Protein AF-A0A7K9YEX9-F1 (afdb_monomer_lite)

Sequence (85 aa):
PAPPRGEAPCDDIEALKEKDRALDRDIAQLLSEGYSVEELEKHISLLQEYNEIKDAGQMLLGKLAVIRGVTTKQLYPEFDLELND

Foldseek 3Di:
DDDDDDDDVVVVVVVVVVVVVVVVVVVVVCVVVVDDPVVVVVVVVVVVVVVVVVVVVLVVLCVVCVVVVHDSVVCCVVVVHDPPD

pLDDT: mean 80.64, std 13.05, range [43.16, 93.94]

Structure (mmCIF, N/CA/C/O backbone):
data_AF-A0A7K9YEX9-F1
#
_entry.id   AF-A0A7K9YEX9-F1
#
loop_
_atom_site.group_PDB
_atom_site.id
_atom_site.type_symbol
_atom_site.label_atom_id
_atom_site.label_alt_id
_atom_site.label_comp_id
_atom_site.label_asym_id
_atom_site.label_entity_id
_atom_site.label_seq_id
_atom_site.pdbx_PDB_ins_code
_atom_site.Cartn_x
_atom_site.Cartn_y
_atom_site.Cartn_z
_atom_site.occupancy
_atom_site.B_iso_or_equiv
_atom_site.auth_seq_id
_atom_site.auth_comp_id
_atom_site.auth_asym_id
_atom_site.auth_atom_id
_atom_site.pdbx_PDB_model_num
ATOM 1 N N . PRO A 1 1 ? 60.360 -5.609 -29.288 1.00 43.16 1 PRO A N 1
ATOM 2 C CA . PRO A 1 1 ? 58.964 -6.061 -29.503 1.00 43.16 1 PRO A CA 1
ATOM 3 C C . PRO A 1 1 ? 58.014 -5.236 -28.623 1.00 43.16 1 PRO A C 1
ATOM 5 O O . PRO A 1 1 ? 58.047 -5.357 -27.405 1.00 43.16 1 PRO A O 1
ATOM 8 N N . ALA A 1 2 ? 57.282 -4.304 -29.239 1.00 45.31 2 ALA A N 1
ATOM 9 C CA . ALA A 1 2 ? 56.319 -3.438 -28.556 1.00 45.31 2 ALA A CA 1
ATOM 10 C C . ALA A 1 2 ? 54.986 -4.187 -28.327 1.00 45.31 2 ALA A C 1
ATOM 12 O O . ALA A 1 2 ? 54.668 -5.068 -29.130 1.00 45.31 2 ALA A O 1
ATOM 13 N N . PRO A 1 3 ? 54.228 -3.876 -27.258 1.00 51.34 3 PRO A N 1
ATOM 14 C CA . PRO A 1 3 ? 52.970 -4.555 -26.942 1.00 51.34 3 PRO A CA 1
ATOM 15 C C . PRO A 1 3 ? 51.879 -4.240 -27.984 1.00 51.34 3 PRO A C 1
ATOM 17 O O . PRO A 1 3 ? 51.992 -3.237 -28.700 1.00 51.34 3 PRO A O 1
ATOM 20 N N . PRO A 1 4 ? 50.841 -5.094 -28.108 1.00 53.19 4 PRO A N 1
ATOM 21 C CA . PRO A 1 4 ? 49.796 -4.924 -29.108 1.00 53.19 4 PRO A CA 1
ATOM 22 C C . PRO A 1 4 ? 49.032 -3.621 -28.857 1.00 53.19 4 PRO A C 1
ATOM 24 O O . PRO A 1 4 ? 48.686 -3.286 -27.725 1.00 53.19 4 PRO A O 1
ATOM 27 N N . ARG A 1 5 ? 48.830 -2.866 -29.942 1.00 54.78 5 ARG A N 1
ATOM 28 C CA . ARG A 1 5 ? 48.021 -1.645 -29.960 1.00 54.78 5 ARG A CA 1
ATOM 29 C C . ARG A 1 5 ? 46.614 -1.989 -29.482 1.00 54.78 5 ARG A C 1
ATOM 31 O O . ARG A 1 5 ? 46.078 -3.009 -2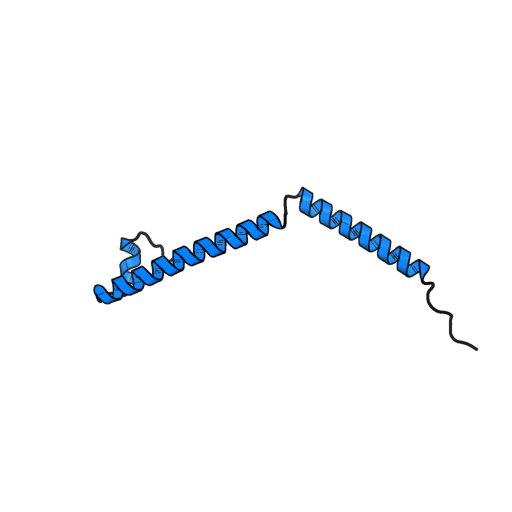9.901 1.00 54.78 5 ARG A O 1
ATOM 38 N N . GLY A 1 6 ? 46.094 -1.131 -28.607 1.00 54.50 6 GLY A N 1
ATOM 39 C CA . GLY A 1 6 ? 44.801 -1.277 -27.957 1.00 54.50 6 GLY A CA 1
ATOM 40 C C . GLY A 1 6 ? 43.676 -1.633 -28.919 1.00 54.50 6 GLY A C 1
ATOM 41 O O . GLY A 1 6 ? 43.680 -1.219 -30.082 1.00 54.50 6 GLY A O 1
ATOM 42 N N . GLU A 1 7 ? 42.746 -2.417 -28.384 1.00 52.72 7 GLU A N 1
ATOM 43 C CA . GLU A 1 7 ? 41.421 -2.678 -28.935 1.00 52.72 7 GLU A CA 1
ATOM 44 C C . GLU A 1 7 ? 40.856 -1.387 -29.542 1.00 52.72 7 GLU A C 1
ATOM 46 O O . GLU A 1 7 ? 40.942 -0.302 -28.957 1.00 52.72 7 GLU A O 1
ATOM 51 N N . ALA A 1 8 ? 40.418 -1.478 -30.797 1.00 57.03 8 ALA A N 1
ATOM 52 C CA . ALA A 1 8 ? 40.017 -0.318 -31.567 1.00 57.03 8 ALA A CA 1
ATOM 53 C C . ALA A 1 8 ? 38.760 0.296 -30.922 1.00 57.03 8 ALA A C 1
ATOM 55 O O . ALA A 1 8 ? 37.759 -0.405 -30.794 1.00 57.03 8 ALA A O 1
ATOM 56 N N . PRO A 1 9 ? 38.745 1.605 -30.604 1.00 62.09 9 PRO A N 1
ATOM 57 C CA . PRO A 1 9 ? 37.594 2.261 -29.975 1.00 62.09 9 PRO A CA 1
ATOM 58 C C . PRO A 1 9 ? 36.267 2.097 -30.736 1.00 62.09 9 PRO A C 1
ATOM 60 O O . PRO A 1 9 ? 35.204 2.303 -30.164 1.00 62.09 9 PRO A O 1
ATOM 63 N N . CYS A 1 10 ? 36.310 1.755 -32.030 1.00 62.81 10 CYS A N 1
ATOM 64 C CA . CYS A 1 10 ? 35.120 1.503 -32.842 1.00 62.81 10 CYS A CA 1
ATOM 65 C C . CYS A 1 10 ? 34.372 0.222 -32.457 1.00 62.81 10 CYS A C 1
ATOM 67 O O . CYS A 1 10 ? 33.144 0.247 -32.465 1.00 62.81 10 CYS A O 1
ATOM 69 N N . ASP A 1 11 ? 35.077 -0.855 -32.102 1.00 71.56 11 ASP A N 1
ATOM 70 C CA . ASP A 1 11 ? 34.441 -2.141 -31.782 1.00 71.56 11 ASP A CA 1
ATOM 71 C C . ASP A 1 11 ? 33.635 -2.026 -30.476 1.00 71.56 11 ASP A C 1
ATOM 73 O O . ASP A 1 11 ? 32.505 -2.509 -30.378 1.00 71.56 11 ASP A O 1
ATOM 77 N N . ASP A 1 12 ? 34.158 -1.270 -29.507 1.00 75.25 12 ASP A N 1
ATOM 78 C CA . ASP A 1 12 ? 33.454 -0.941 -28.265 1.00 75.25 12 ASP A CA 1
ATOM 79 C C . ASP A 1 12 ? 32.224 -0.058 -28.514 1.00 75.25 12 ASP A C 1
ATOM 81 O O . ASP A 1 12 ? 31.166 -0.274 -27.922 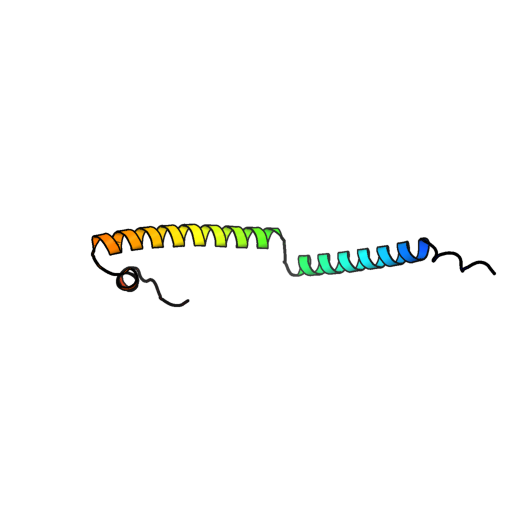1.00 75.25 12 ASP A O 1
ATOM 85 N N . ILE A 1 13 ? 32.326 0.925 -29.416 1.00 80.06 13 ILE A N 1
ATOM 86 C CA . ILE A 1 13 ? 31.201 1.804 -29.769 1.00 80.06 13 ILE A CA 1
ATOM 87 C C . ILE A 1 13 ? 30.071 1.007 -30.432 1.00 80.06 13 ILE A C 1
ATOM 89 O O . ILE A 1 13 ? 28.897 1.273 -30.163 1.00 80.06 13 ILE A O 1
ATOM 93 N N . GLU A 1 14 ? 30.392 0.044 -31.295 1.00 84.31 14 GLU A N 1
ATOM 94 C CA . GLU A 1 14 ? 29.389 -0.831 -31.908 1.00 84.31 14 GLU A CA 1
ATOM 95 C C . GLU A 1 14 ? 28.745 -1.763 -30.878 1.00 84.31 14 GLU A C 1
ATOM 97 O O . GLU A 1 14 ? 27.517 -1.864 -30.833 1.00 84.31 14 GLU A O 1
ATOM 102 N N . ALA A 1 15 ? 29.539 -2.353 -29.981 1.00 83.12 15 ALA A N 1
ATOM 103 C CA . ALA A 1 15 ? 29.026 -3.187 -28.898 1.00 83.12 15 ALA A CA 1
ATOM 104 C C . ALA A 1 15 ? 28.111 -2.411 -27.931 1.00 83.12 15 ALA A C 1
ATOM 106 O O . ALA A 1 15 ? 27.088 -2.940 -27.489 1.00 83.12 15 ALA A O 1
ATOM 107 N N . LEU A 1 16 ? 28.441 -1.153 -27.609 1.00 84.62 16 LEU A N 1
ATOM 108 C CA . LEU A 1 16 ? 27.583 -0.293 -26.787 1.00 84.62 16 LEU A CA 1
ATOM 109 C C . LEU A 1 16 ? 26.267 0.043 -27.496 1.00 84.62 16 LEU A C 1
ATOM 111 O O . LEU A 1 16 ? 25.214 -0.029 -26.869 1.00 84.62 16 LEU A O 1
ATOM 115 N N . LYS A 1 17 ? 26.300 0.350 -28.797 1.00 87.19 17 LYS A N 1
ATOM 116 C CA . LYS A 1 17 ? 25.084 0.626 -29.582 1.00 87.19 17 LYS A CA 1
ATOM 117 C C . LYS A 1 17 ? 24.161 -0.584 -29.685 1.00 87.19 17 LYS A C 1
ATOM 119 O O . LYS A 1 17 ? 22.943 -0.425 -29.681 1.00 87.19 17 LYS A O 1
ATOM 124 N N . GLU A 1 18 ? 24.721 -1.785 -29.797 1.00 89.56 18 GLU A N 1
ATOM 125 C CA . GLU A 1 18 ? 23.933 -3.020 -29.826 1.00 89.56 18 GLU A CA 1
ATOM 126 C C . GLU A 1 18 ? 23.238 -3.263 -28.477 1.00 89.56 18 GLU A C 1
ATOM 128 O O . GLU A 1 18 ? 22.063 -3.629 -28.445 1.00 89.56 18 GLU A O 1
ATOM 133 N N . LYS A 1 19 ? 23.935 -2.985 -27.365 1.00 87.56 19 LYS A N 1
ATOM 134 C CA . LYS A 1 19 ? 23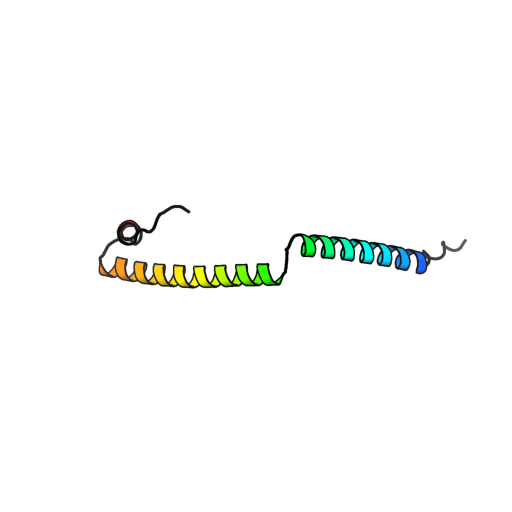.357 -3.034 -26.013 1.00 87.56 19 LYS A CA 1
ATOM 135 C C . LYS A 1 19 ? 22.253 -1.996 -25.818 1.00 87.56 19 LYS A C 1
ATOM 137 O O . LYS A 1 19 ? 21.201 -2.363 -25.312 1.00 87.56 19 LYS A O 1
ATOM 142 N N . ASP A 1 20 ? 22.456 -0.759 -26.267 1.00 86.75 20 ASP A N 1
ATOM 143 C CA . ASP A 1 20 ? 21.430 0.296 -26.227 1.00 86.75 20 ASP A CA 1
ATOM 144 C C . ASP A 1 20 ? 20.154 -0.155 -26.948 1.00 86.75 20 ASP A C 1
ATOM 146 O O . ASP A 1 20 ? 19.065 -0.137 -26.387 1.00 86.75 20 ASP A O 1
ATOM 150 N N . ARG A 1 21 ? 20.299 -0.693 -28.166 1.00 90.94 21 ARG A N 1
ATOM 151 C CA . ARG A 1 21 ? 19.165 -1.207 -28.949 1.00 90.94 21 ARG A CA 1
ATOM 152 C C . ARG A 1 21 ? 18.466 -2.393 -28.296 1.00 90.94 21 ARG A C 1
ATOM 154 O O . ARG A 1 21 ? 17.275 -2.587 -28.525 1.00 90.94 21 ARG A O 1
ATOM 161 N N . ALA A 1 22 ? 19.199 -3.242 -27.579 1.00 91.31 22 ALA A N 1
ATOM 162 C CA . ALA A 1 22 ? 18.604 -4.344 -26.835 1.00 91.31 22 ALA A CA 1
ATOM 163 C C . ALA A 1 22 ? 17.777 -3.818 -25.656 1.00 91.31 22 ALA A C 1
ATOM 165 O O . ALA A 1 22 ? 16.621 -4.205 -25.519 1.00 91.31 22 ALA A O 1
ATOM 166 N N . LEU A 1 23 ? 18.325 -2.869 -24.896 1.00 88.56 23 LEU A N 1
ATOM 167 C CA . LEU A 1 23 ? 17.634 -2.230 -23.778 1.00 88.56 23 LEU A CA 1
ATOM 168 C C . LEU A 1 23 ? 16.385 -1.463 -24.234 1.00 88.56 23 LEU A C 1
ATOM 170 O O . LEU A 1 23 ? 15.341 -1.583 -23.601 1.00 88.56 23 LEU A O 1
ATOM 174 N N . ASP A 1 24 ? 16.444 -0.756 -25.365 1.00 89.62 24 ASP A N 1
ATOM 175 C CA . ASP A 1 24 ? 15.278 -0.072 -25.942 1.00 89.62 24 ASP A CA 1
ATOM 176 C C . ASP A 1 24 ? 14.140 -1.045 -26.291 1.00 89.62 24 ASP A C 1
ATOM 178 O O . ASP A 1 24 ? 12.962 -0.722 -26.120 1.00 89.62 24 ASP A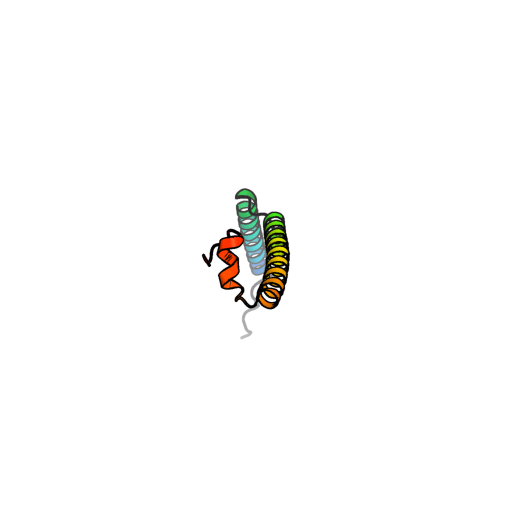 O 1
ATOM 182 N N . ARG A 1 25 ? 14.473 -2.255 -26.766 1.00 91.31 25 ARG A N 1
ATOM 183 C CA . ARG A 1 25 ? 13.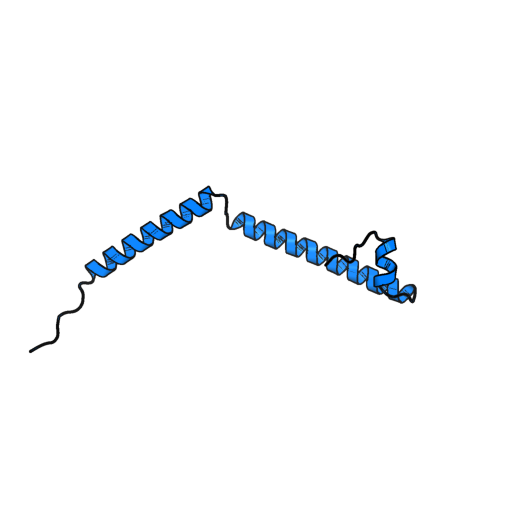476 -3.301 -27.049 1.00 91.31 25 ARG A CA 1
ATOM 184 C C . ARG A 1 25 ? 12.846 -3.838 -25.770 1.00 91.31 25 ARG A C 1
ATOM 186 O O . ARG A 1 25 ? 11.627 -3.986 -25.732 1.00 91.31 25 ARG A O 1
ATOM 193 N N . ASP A 1 26 ? 13.652 -4.085 -24.743 1.00 87.56 26 ASP A N 1
ATOM 194 C CA . ASP A 1 26 ? 13.169 -4.586 -23.454 1.00 87.56 26 ASP A CA 1
ATOM 195 C C . ASP A 1 26 ? 12.247 -3.556 -22.778 1.00 87.56 26 ASP A C 1
ATOM 197 O O . ASP A 1 26 ? 11.170 -3.901 -22.292 1.00 87.56 26 ASP A O 1
ATOM 201 N N . ILE A 1 27 ? 12.610 -2.268 -22.832 1.00 84.75 27 ILE A N 1
ATOM 202 C CA . ILE A 1 27 ? 11.770 -1.164 -22.345 1.00 84.75 27 ILE A CA 1
ATOM 203 C C . ILE A 1 27 ? 10.445 -1.113 -23.115 1.00 84.75 27 ILE A C 1
ATOM 205 O O . ILE A 1 27 ? 9.380 -1.016 -22.506 1.00 84.75 27 ILE A O 1
ATOM 209 N N . ALA A 1 28 ? 10.483 -1.204 -24.448 1.00 85.81 28 ALA A N 1
ATOM 210 C CA . ALA A 1 28 ? 9.274 -1.187 -25.269 1.00 85.81 28 ALA A CA 1
ATOM 211 C C . ALA A 1 28 ? 8.350 -2.381 -24.977 1.00 85.81 28 ALA A C 1
ATOM 213 O O . ALA A 1 28 ? 7.129 -2.216 -24.961 1.00 85.81 28 ALA A O 1
ATOM 214 N N . GLN A 1 29 ? 8.917 -3.563 -24.716 1.00 88.06 29 GLN A N 1
ATOM 215 C CA . GLN A 1 29 ? 8.147 -4.739 -24.326 1.00 88.06 29 GLN A CA 1
ATOM 216 C C . GLN A 1 29 ? 7.445 -4.520 -22.978 1.00 88.06 29 GLN A C 1
ATOM 218 O O . GLN A 1 29 ? 6.229 -4.694 -22.906 1.00 88.06 29 GLN A O 1
ATOM 223 N N . LEU A 1 30 ? 8.169 -4.063 -21.951 1.00 81.75 30 LEU A N 1
ATOM 224 C CA . LEU A 1 30 ? 7.602 -3.785 -20.625 1.00 81.75 30 LEU A CA 1
ATOM 225 C C . LEU A 1 30 ? 6.472 -2.746 -20.685 1.00 81.75 30 LEU A C 1
ATOM 227 O O . LEU A 1 30 ? 5.415 -2.941 -20.087 1.00 81.75 30 LEU A O 1
ATOM 231 N N . LEU A 1 31 ? 6.652 -1.683 -21.475 1.00 81.38 31 LEU A N 1
ATOM 232 C CA . LEU A 1 31 ? 5.609 -0.681 -21.704 1.00 81.38 31 LEU A CA 1
ATOM 233 C C . LEU A 1 31 ? 4.394 -1.269 -22.442 1.00 81.38 31 LEU A C 1
ATOM 235 O O . LEU A 1 31 ? 3.260 -0.910 -22.133 1.00 81.38 31 LEU A O 1
ATOM 239 N N . SER A 1 32 ? 4.605 -2.179 -23.401 1.00 81.75 32 SER A N 1
ATOM 240 C CA . SER A 1 32 ? 3.515 -2.843 -24.135 1.00 81.75 32 SER A CA 1
ATOM 241 C C . SER A 1 32 ? 2.715 -3.830 -23.279 1.00 81.75 32 SER A C 1
ATOM 243 O O . SER A 1 32 ? 1.519 -4.007 -23.503 1.00 81.75 32 SER A O 1
ATOM 245 N N . GLU A 1 33 ? 3.358 -4.426 -22.273 1.00 80.88 33 GLU A N 1
ATOM 246 C CA . GLU A 1 33 ? 2.729 -5.270 -21.252 1.00 80.88 33 GLU A CA 1
ATOM 247 C C . GLU A 1 33 ? 1.946 -4.442 -20.214 1.00 80.88 33 GLU A C 1
ATOM 249 O O . GLU A 1 33 ? 1.234 -5.003 -19.384 1.00 80.88 33 GLU A O 1
ATOM 254 N N . GLY A 1 34 ? 2.012 -3.108 -20.305 1.00 69.94 34 GLY A N 1
ATOM 255 C CA . GLY A 1 34 ? 1.262 -2.174 -19.469 1.00 69.94 34 GLY A CA 1
ATOM 256 C C . GLY A 1 34 ? 2.011 -1.712 -18.224 1.00 69.94 34 GLY A C 1
ATOM 257 O O . GLY A 1 34 ? 1.480 -0.890 -17.486 1.00 69.94 34 GLY A O 1
ATOM 258 N N . TYR A 1 35 ? 3.247 -2.171 -18.006 1.00 68.12 35 TYR A N 1
ATOM 259 C CA . TYR A 1 35 ? 4.059 -1.738 -16.874 1.00 68.12 35 TYR A CA 1
ATOM 260 C C . TYR A 1 35 ? 4.545 -0.305 -17.096 1.00 68.12 35 TYR A C 1
ATOM 262 O O . TYR A 1 35 ? 5.516 -0.068 -17.816 1.00 68.12 35 TYR A O 1
ATOM 270 N N . SER A 1 36 ? 3.884 0.662 -16.459 1.00 70.75 36 SER A N 1
ATOM 271 C CA . SER A 1 36 ? 4.366 2.042 -16.400 1.00 70.75 36 SER A CA 1
ATOM 272 C C . SER A 1 36 ? 4.861 2.401 -15.002 1.00 70.75 36 SER A C 1
ATOM 274 O O . SER A 1 36 ? 4.335 1.956 -13.979 1.00 70.75 36 SER A O 1
ATOM 276 N N . VAL A 1 37 ? 5.896 3.241 -14.951 1.00 69.62 37 VAL A N 1
ATOM 277 C CA . VAL A 1 37 ? 6.428 3.783 -13.691 1.00 69.62 37 VAL A CA 1
ATOM 278 C C . VAL A 1 37 ? 5.348 4.577 -12.947 1.00 69.62 37 VAL A C 1
ATOM 280 O O . VAL A 1 37 ? 5.294 4.545 -11.721 1.00 69.62 37 VAL A O 1
ATOM 283 N N . GLU A 1 38 ? 4.429 5.220 -13.673 1.00 72.38 38 GLU A N 1
ATOM 284 C CA . GLU A 1 38 ? 3.329 5.975 -13.067 1.00 72.38 38 GLU A CA 1
ATOM 285 C C . GLU A 1 38 ? 2.309 5.063 -12.374 1.00 72.38 38 GLU A C 1
ATOM 287 O O . GLU A 1 38 ? 1.701 5.460 -11.382 1.00 72.38 38 GLU A O 1
ATOM 292 N N . GLU A 1 39 ? 2.090 3.845 -12.876 1.00 70.25 39 GLU A N 1
ATOM 293 C CA . GLU A 1 39 ? 1.249 2.863 -12.192 1.00 70.25 39 GLU A CA 1
ATOM 294 C C . GLU A 1 39 ? 1.893 2.418 -10.877 1.00 70.25 39 GLU A C 1
ATOM 296 O O . GLU A 1 39 ? 1.211 2.360 -9.852 1.00 70.25 39 GLU A O 1
ATOM 301 N N . LEU A 1 40 ? 3.209 2.197 -10.872 1.00 75.94 40 LEU A N 1
ATOM 302 C CA . LEU A 1 40 ? 3.953 1.859 -9.661 1.00 75.94 40 LEU A CA 1
ATOM 303 C C . LEU A 1 40 ? 3.902 2.993 -8.626 1.00 75.94 40 LEU A C 1
ATOM 305 O O . LEU A 1 40 ? 3.600 2.743 -7.462 1.00 75.94 40 LEU A O 1
ATOM 309 N N . GLU A 1 41 ? 4.122 4.243 -9.038 1.00 77.31 41 GLU A N 1
ATOM 310 C CA . GLU A 1 41 ? 4.014 5.411 -8.152 1.00 77.31 41 GLU A CA 1
ATOM 311 C C . GLU A 1 41 ? 2.600 5.584 -7.582 1.00 77.31 41 GLU A C 1
ATOM 313 O O . GLU A 1 41 ? 2.441 5.910 -6.402 1.00 77.31 41 GLU A O 1
ATOM 318 N N . LYS A 1 42 ? 1.561 5.309 -8.380 1.00 79.88 42 LYS A N 1
ATOM 319 C CA . LYS A 1 42 ? 0.171 5.302 -7.902 1.00 79.88 42 LYS A CA 1
ATOM 320 C C . LYS A 1 42 ? -0.058 4.215 -6.860 1.00 79.88 42 LYS A C 1
ATOM 322 O O . LYS A 1 42 ? -0.664 4.494 -5.831 1.00 79.88 42 LYS A O 1
ATOM 327 N N . HIS A 1 43 ? 0.438 3.003 -7.093 1.00 81.31 43 HIS A N 1
ATOM 328 C CA . HIS A 1 43 ? 0.297 1.904 -6.139 1.00 81.31 43 HIS A CA 1
ATOM 329 C C . HIS A 1 43 ? 1.061 2.179 -4.838 1.00 81.31 43 HIS A C 1
ATOM 331 O O . HIS A 1 43 ? 0.531 1.920 -3.761 1.00 81.31 43 HIS A O 1
ATOM 337 N N . ILE A 1 44 ? 2.260 2.767 -4.917 1.0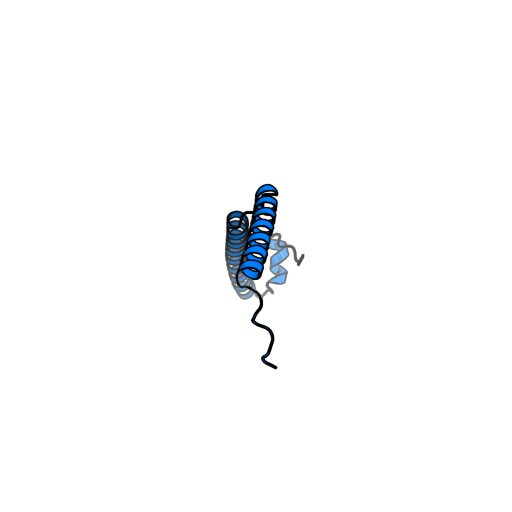0 84.56 44 ILE A N 1
ATOM 338 C CA . ILE A 1 44 ? 3.024 3.213 -3.741 1.00 84.56 44 ILE A CA 1
ATOM 339 C C . ILE A 1 44 ? 2.229 4.265 -2.964 1.00 84.56 44 ILE A C 1
ATOM 341 O O . ILE A 1 44 ? 2.098 4.161 -1.747 1.00 84.56 44 ILE A O 1
ATOM 345 N N . SER A 1 45 ? 1.656 5.243 -3.667 1.00 86.56 45 SER A N 1
ATOM 346 C CA . SER A 1 45 ? 0.874 6.318 -3.049 1.00 86.56 45 SER A CA 1
ATOM 347 C C . SER A 1 45 ? -0.380 5.785 -2.347 1.00 86.56 45 SER A C 1
ATOM 349 O O . SER A 1 45 ? -0.634 6.136 -1.199 1.00 86.56 45 SER A O 1
ATOM 351 N N . LEU A 1 46 ? -1.122 4.884 -2.998 1.00 87.62 46 LEU A N 1
ATOM 352 C CA . LEU A 1 46 ? -2.302 4.234 -2.417 1.00 87.62 46 LEU A CA 1
ATOM 353 C C . LEU A 1 46 ? -1.950 3.388 -1.189 1.00 87.62 46 LEU A C 1
ATOM 355 O O . LEU A 1 46 ? -2.690 3.383 -0.208 1.00 87.62 46 LEU A O 1
ATOM 359 N N . LEU A 1 47 ? -0.815 2.685 -1.219 1.00 90.38 47 LEU A N 1
ATOM 360 C CA . LEU A 1 47 ? -0.348 1.902 -0.077 1.00 90.38 47 LEU A CA 1
ATOM 361 C C . LEU A 1 47 ? 0.037 2.805 1.104 1.00 90.38 47 LEU A C 1
ATOM 363 O O . LEU A 1 47 ? -0.256 2.475 2.253 1.00 90.38 47 LEU A O 1
ATOM 367 N N . GLN A 1 48 ? 0.665 3.950 0.825 1.00 91.19 48 GLN A N 1
ATOM 368 C CA . GLN A 1 48 ? 1.003 4.954 1.831 1.00 91.19 48 GLN A CA 1
ATOM 369 C C . GLN A 1 48 ? -0.265 5.508 2.497 1.00 91.19 48 GLN A C 1
ATOM 371 O O . GLN A 1 48 ? -0.364 5.504 3.720 1.00 91.19 48 GLN A O 1
ATOM 376 N N . GLU A 1 49 ? -1.259 5.902 1.697 1.00 91.00 49 GLU A N 1
ATOM 377 C CA . GLU A 1 49 ? -2.542 6.424 2.177 1.00 91.00 49 GLU A CA 1
ATOM 378 C C . GLU A 1 49 ? -3.309 5.380 3.005 1.00 91.00 49 GLU A C 1
ATOM 380 O O . GLU A 1 49 ? -3.815 5.678 4.089 1.00 91.00 49 GLU A O 1
ATOM 385 N N . TYR A 1 50 ? -3.329 4.122 2.551 1.00 91.19 50 TYR A N 1
ATOM 386 C CA . TYR A 1 50 ? -3.896 3.016 3.321 1.00 91.19 50 TYR A CA 1
ATOM 387 C C . TYR A 1 50 ? -3.205 2.848 4.681 1.00 91.19 50 TYR A C 1
ATOM 389 O O . TYR A 1 50 ? -3.884 2.723 5.704 1.00 91.19 50 TYR A O 1
ATOM 397 N N . ASN A 1 51 ? -1.869 2.864 4.712 1.00 88.81 51 ASN A N 1
ATOM 398 C CA . ASN A 1 51 ? -1.107 2.731 5.953 1.00 88.81 51 ASN A CA 1
ATOM 399 C C . ASN A 1 51 ? -1.378 3.896 6.912 1.00 88.81 51 ASN A C 1
ATOM 401 O O . ASN A 1 51 ? -1.587 3.659 8.098 1.00 88.81 51 ASN A O 1
ATOM 405 N N . GLU A 1 52 ? -1.462 5.131 6.413 1.00 93.94 52 GLU A N 1
ATOM 406 C CA . GLU A 1 52 ? -1.792 6.300 7.237 1.00 93.94 52 GLU A CA 1
ATOM 407 C C . GLU A 1 52 ? -3.173 6.168 7.898 1.00 93.94 52 GLU A C 1
ATOM 409 O O . GLU A 1 52 ? -3.325 6.415 9.099 1.00 93.94 52 GLU A O 1
ATOM 414 N N . ILE A 1 53 ? -4.181 5.724 7.139 1.00 90.50 53 ILE A N 1
ATOM 415 C CA . ILE A 1 53 ? -5.535 5.493 7.660 1.00 90.50 53 ILE A CA 1
ATOM 416 C C . ILE A 1 53 ? -5.536 4.346 8.677 1.00 90.50 53 ILE A C 1
ATOM 418 O O . ILE A 1 53 ? -6.134 4.474 9.752 1.00 90.50 53 ILE A O 1
ATOM 422 N N . LYS A 1 54 ? -4.851 3.237 8.369 1.00 89.56 54 LYS A N 1
ATOM 423 C CA . LYS A 1 54 ? -4.703 2.086 9.270 1.00 89.56 54 LYS A CA 1
ATOM 424 C C . LYS A 1 54 ? -4.066 2.507 10.596 1.00 89.56 54 LYS A C 1
ATOM 426 O O . LYS A 1 54 ? -4.603 2.185 11.658 1.00 89.56 54 LYS A O 1
ATOM 431 N N . ASP A 1 55 ? -2.980 3.271 10.550 1.00 91.44 55 ASP A N 1
ATOM 432 C CA . ASP A 1 55 ? -2.252 3.737 11.731 1.00 91.44 55 ASP A CA 1
ATOM 433 C C . ASP A 1 55 ? -3.097 4.696 12.578 1.00 91.44 55 ASP A C 1
ATOM 435 O O . ASP A 1 55 ? -3.151 4.569 13.808 1.00 91.44 55 ASP A O 1
ATOM 439 N N . ALA A 1 56 ? -3.827 5.616 11.939 1.00 92.62 56 ALA A N 1
ATOM 440 C CA . ALA A 1 56 ? -4.767 6.496 12.627 1.00 92.62 56 ALA A CA 1
ATOM 441 C C . ALA A 1 56 ? -5.882 5.698 13.325 1.00 92.62 56 ALA A C 1
ATOM 443 O O . ALA A 1 56 ? -6.178 5.939 14.502 1.00 92.62 56 ALA A O 1
ATOM 444 N N . GLY A 1 57 ? -6.461 4.709 12.638 1.00 90.94 57 GLY A N 1
ATOM 445 C CA . GLY A 1 57 ? -7.469 3.809 13.197 1.00 90.94 57 GLY A CA 1
ATOM 446 C C . GLY A 1 57 ? -6.939 3.023 14.396 1.00 90.94 57 GLY A C 1
ATOM 447 O O . GLY A 1 57 ? -7.573 2.978 15.453 1.00 90.94 57 GLY A O 1
ATOM 448 N N . GLN A 1 58 ? -5.731 2.473 14.285 1.00 89.50 58 GLN A N 1
ATOM 449 C CA . GLN A 1 58 ? -5.113 1.693 15.351 1.00 89.50 58 GLN A CA 1
ATOM 450 C C . GLN A 1 58 ? -4.718 2.555 16.558 1.00 89.50 58 GLN A C 1
ATOM 452 O O . GLN A 1 58 ? -4.871 2.122 17.704 1.00 89.50 58 GLN A O 1
ATOM 457 N N . MET A 1 59 ? -4.300 3.805 16.334 1.00 92.81 59 MET A N 1
ATOM 458 C CA . MET A 1 59 ? -4.080 4.780 17.402 1.00 92.81 59 MET A CA 1
ATOM 459 C C . MET A 1 59 ? -5.379 5.081 18.164 1.00 92.81 59 MET A C 1
ATOM 461 O O . MET A 1 59 ? -5.378 5.121 19.400 1.00 92.81 59 MET A O 1
ATOM 465 N N . LEU A 1 60 ? -6.490 5.290 17.452 1.00 92.31 60 LEU A N 1
ATOM 466 C CA . LEU A 1 60 ? -7.798 5.532 18.065 1.00 92.31 60 LEU A CA 1
ATOM 467 C C . LEU A 1 60 ? -8.279 4.313 18.857 1.00 92.31 60 LEU A C 1
ATOM 469 O O . LEU A 1 60 ? -8.695 4.462 20.008 1.00 92.31 60 LEU A O 1
ATOM 473 N N . LEU A 1 61 ? -8.142 3.111 18.295 1.00 91.44 61 LEU A N 1
ATOM 474 C CA . LEU A 1 61 ? -8.443 1.856 18.985 1.00 91.44 61 LEU A CA 1
ATOM 475 C C . LEU A 1 61 ? -7.595 1.674 20.242 1.00 91.44 61 LEU A C 1
ATOM 477 O O . LEU A 1 61 ? -8.121 1.276 21.277 1.00 91.44 61 LEU A O 1
ATOM 481 N N . GLY A 1 62 ? -6.305 2.013 20.191 1.00 91.75 62 GLY A N 1
ATOM 482 C CA . GLY A 1 62 ? -5.424 1.977 21.357 1.00 91.75 62 GLY A CA 1
ATOM 483 C C . GLY A 1 62 ? -5.904 2.907 22.474 1.00 91.75 62 GLY A C 1
ATOM 484 O O . GLY A 1 62 ? -5.988 2.498 23.631 1.00 91.75 62 GLY A O 1
ATOM 485 N N . LYS A 1 63 ? -6.297 4.141 22.138 1.00 93.56 63 LYS A N 1
ATOM 486 C CA . LYS A 1 63 ? -6.873 5.081 23.117 1.00 93.56 63 LYS A CA 1
ATOM 487 C C . LYS A 1 63 ? -8.199 4.568 23.683 1.00 93.56 63 LYS A C 1
ATOM 489 O O . LYS A 1 63 ? -8.418 4.654 24.889 1.00 93.56 63 LYS A O 1
ATOM 494 N N . LEU A 1 64 ? -9.063 4.009 22.837 1.00 91.94 64 LEU A N 1
ATOM 495 C CA . LEU A 1 64 ? -10.347 3.444 23.251 1.00 91.94 64 LEU A CA 1
ATOM 496 C C . LEU A 1 64 ? -10.167 2.246 24.192 1.00 91.94 64 LEU A C 1
ATOM 498 O O . LEU A 1 64 ? -10.861 2.152 25.204 1.00 91.94 64 LEU A O 1
ATOM 502 N N . ALA A 1 65 ? -9.210 1.370 23.892 1.00 92.38 65 ALA A N 1
ATOM 503 C CA . ALA A 1 65 ? -8.849 0.222 24.714 1.00 92.38 65 ALA A CA 1
ATOM 504 C C . ALA A 1 65 ? -8.417 0.659 26.121 1.00 92.38 65 ALA A C 1
ATOM 506 O O . ALA A 1 65 ? -8.932 0.140 27.110 1.00 92.38 65 ALA A O 1
ATOM 507 N N . VAL A 1 66 ? -7.569 1.693 26.215 1.00 93.06 66 VAL A N 1
ATOM 508 C CA . VAL A 1 66 ? -7.142 2.286 27.495 1.00 93.06 66 VAL A CA 1
ATOM 509 C C . VAL A 1 66 ? -8.329 2.830 28.290 1.00 93.06 66 VAL A C 1
ATOM 511 O O . VAL A 1 66 ? -8.440 2.546 29.479 1.00 93.06 66 VAL A O 1
ATOM 514 N N . ILE A 1 67 ? -9.238 3.572 27.648 1.00 93.50 67 ILE A N 1
ATOM 515 C CA . ILE A 1 67 ? -10.421 4.145 28.316 1.00 93.50 67 ILE A CA 1
ATOM 516 C C . ILE A 1 67 ? -11.351 3.043 28.839 1.00 93.50 67 ILE A C 1
ATOM 518 O O . ILE A 1 67 ? -11.906 3.165 29.929 1.00 93.50 67 ILE A O 1
ATOM 522 N N . ARG A 1 68 ? -11.519 1.963 28.071 1.00 91.38 68 ARG A N 1
ATOM 523 C CA . ARG A 1 68 ? -12.373 0.825 28.435 1.00 91.38 68 ARG A CA 1
ATOM 524 C C . ARG A 1 68 ? -11.691 -0.182 29.368 1.00 91.38 68 ARG A C 1
ATOM 526 O O . ARG A 1 68 ? -12.362 -1.082 29.861 1.00 91.38 68 ARG A O 1
ATOM 533 N N . GLY A 1 69 ? -10.384 -0.058 29.605 1.00 91.69 69 GLY A N 1
ATOM 534 C CA . GLY A 1 69 ? -9.608 -1.023 30.388 1.00 91.69 69 GLY A CA 1
ATOM 535 C C . GLY A 1 69 ? -9.499 -2.406 29.734 1.00 91.69 69 GLY A C 1
ATOM 536 O O . GLY A 1 69 ? -9.282 -3.396 30.428 1.00 91.69 69 GLY A O 1
ATOM 537 N N . VAL A 1 70 ? -9.671 -2.482 28.414 1.00 91.44 70 VAL A N 1
ATOM 538 C CA . VAL A 1 70 ? -9.564 -3.720 27.628 1.00 91.44 70 VAL A CA 1
ATOM 539 C C . VAL A 1 70 ? -8.315 -3.679 26.758 1.00 91.44 70 VAL A C 1
ATOM 541 O O . VAL A 1 70 ? -7.685 -2.639 26.584 1.00 91.44 70 VAL A O 1
ATOM 544 N N . THR A 1 71 ? -7.936 -4.817 26.193 1.00 86.94 71 THR A N 1
ATOM 545 C CA . THR A 1 71 ? -6.856 -4.870 25.201 1.00 86.94 71 THR A CA 1
ATOM 546 C C . THR A 1 71 ? -7.387 -4.520 23.815 1.00 86.94 71 THR A C 1
ATOM 548 O O . THR A 1 71 ? -8.539 -4.801 23.493 1.00 86.94 71 THR A O 1
ATOM 551 N N . THR A 1 72 ? -6.541 -3.961 22.950 1.00 84.50 72 THR A N 1
ATOM 552 C CA . THR A 1 72 ? -6.937 -3.578 21.586 1.00 84.50 72 THR A CA 1
ATOM 553 C C . THR A 1 72 ? -7.514 -4.758 20.803 1.00 84.50 72 THR A C 1
ATOM 555 O O . THR A 1 72 ? -8.517 -4.600 20.121 1.00 84.50 72 THR A O 1
ATOM 558 N N . LYS A 1 73 ? -6.957 -5.966 20.984 1.00 84.75 73 LYS A N 1
ATOM 559 C CA . LYS A 1 73 ? -7.433 -7.205 20.342 1.00 84.75 73 LYS A CA 1
ATOM 560 C C . LYS A 1 73 ? -8.878 -7.562 20.696 1.00 84.75 73 LYS A C 1
ATOM 562 O O . LYS A 1 73 ? -9.563 -8.171 19.887 1.00 84.75 73 LYS A O 1
ATOM 567 N N . GLN A 1 74 ? -9.344 -7.197 21.891 1.00 85.50 74 GLN A N 1
ATOM 568 C CA . GLN A 1 74 ? -10.726 -7.455 22.311 1.00 85.50 74 GLN A CA 1
ATOM 569 C C . GLN A 1 74 ? -11.731 -6.539 21.609 1.00 85.50 74 GLN A C 1
ATOM 571 O O . GLN A 1 74 ? -12.902 -6.889 21.543 1.00 85.50 74 GLN A O 1
ATOM 576 N N . LEU A 1 75 ? -11.280 -5.406 21.061 1.00 85.88 75 LEU A N 1
ATOM 577 C CA . LEU A 1 75 ? -12.125 -4.489 20.297 1.00 85.88 75 LEU A CA 1
ATOM 578 C C . LEU A 1 75 ? -12.272 -4.911 18.833 1.00 85.88 75 LEU A C 1
ATOM 580 O O . LEU A 1 75 ? -13.219 -4.495 18.183 1.00 85.88 75 LEU A O 1
ATOM 584 N N . TYR A 1 76 ? -11.364 -5.727 18.297 1.00 86.00 76 TYR A N 1
ATOM 585 C CA . TYR A 1 76 ? -11.338 -6.056 16.867 1.00 86.00 76 TYR A CA 1
ATOM 586 C C . TYR A 1 76 ? -12.652 -6.680 16.358 1.00 86.00 76 TYR A C 1
ATOM 588 O O . TYR A 1 76 ? -13.150 -6.208 15.338 1.00 86.00 76 TYR A O 1
ATOM 596 N N . PRO A 1 77 ? -13.297 -7.619 17.086 1.00 86.44 77 PRO A N 1
ATOM 597 C CA . PRO A 1 77 ? -14.601 -8.153 16.688 1.00 86.44 77 PRO A CA 1
ATOM 598 C C . PRO A 1 77 ? -15.738 -7.119 16.697 1.00 86.44 77 PRO A C 1
ATOM 600 O O . PRO A 1 77 ? -16.715 -7.291 15.980 1.00 86.44 77 PRO A O 1
ATOM 603 N N . GLU A 1 78 ? -15.644 -6.054 17.504 1.00 85.50 78 GLU A N 1
ATOM 604 C CA . GLU A 1 78 ? -16.661 -4.987 17.542 1.00 85.50 78 GLU A CA 1
ATOM 605 C C . GLU A 1 78 ? -16.595 -4.074 16.309 1.00 85.50 78 GLU A C 1
ATOM 607 O O . GLU A 1 78 ? -17.584 -3.430 15.965 1.00 85.50 78 GLU A O 1
ATOM 612 N N . PHE A 1 79 ? -15.428 -4.007 15.664 1.00 83.19 79 PHE A N 1
ATOM 613 C CA . PHE A 1 79 ? -15.153 -3.148 14.511 1.00 83.19 79 PHE A CA 1
ATOM 614 C C . PHE A 1 79 ? -14.948 -3.938 13.213 1.00 83.19 79 PHE A C 1
ATOM 616 O O . PHE A 1 79 ? -14.440 -3.375 12.249 1.00 83.19 79 PHE A O 1
ATOM 623 N N . ASP A 1 80 ? -15.332 -5.219 13.197 1.00 81.62 80 ASP A N 1
ATOM 624 C CA . ASP A 1 80 ? -15.194 -6.114 12.038 1.00 81.62 80 ASP A CA 1
ATOM 625 C C . ASP A 1 80 ? -13.744 -6.208 11.516 1.00 81.62 80 ASP A C 1
ATOM 627 O O . ASP A 1 80 ? -13.479 -6.340 10.324 1.00 81.62 80 ASP A O 1
ATOM 631 N N . LEU A 1 81 ? -12.773 -6.094 12.430 1.00 81.06 81 LEU A N 1
ATOM 632 C CA . LEU A 1 81 ? -11.354 -6.220 12.117 1.00 81.06 81 LEU A CA 1
ATOM 633 C C . LEU A 1 81 ? -10.945 -7.688 12.232 1.00 81.06 81 LEU A C 1
ATOM 635 O O . LEU A 1 81 ? -10.878 -8.247 13.330 1.00 81.06 81 LEU A O 1
ATOM 639 N N . GLU A 1 82 ? -10.637 -8.312 11.100 1.00 70.69 82 GLU A N 1
ATOM 640 C CA . GLU A 1 82 ? -10.076 -9.658 11.081 1.00 70.69 82 GLU A CA 1
ATOM 641 C C . GLU A 1 82 ? -8.585 -9.636 11.463 1.00 70.69 82 GLU A C 1
ATOM 643 O O . GLU A 1 82 ? -7.797 -8.846 10.946 1.00 70.69 82 GLU A O 1
ATOM 648 N N . LEU A 1 83 ? -8.173 -10.539 12.359 1.00 62.88 83 LEU A N 1
ATOM 649 C CA . LEU A 1 83 ? -6.760 -10.860 12.611 1.00 62.88 83 LEU A CA 1
ATOM 650 C C . LEU A 1 83 ? -6.271 -11.858 11.555 1.00 62.88 83 LEU A C 1
ATOM 652 O O . LEU A 1 83 ? -5.847 -12.958 11.894 1.00 62.88 83 LEU A O 1
ATOM 656 N N . ASN A 1 84 ? -6.389 -11.504 10.283 1.00 55.44 84 ASN A N 1
ATOM 657 C CA . ASN A 1 84 ? -5.772 -12.264 9.207 1.00 55.44 84 ASN A CA 1
ATOM 658 C C . ASN A 1 84 ? -4.630 -11.398 8.662 1.00 55.44 84 ASN A C 1
ATOM 660 O O . ASN A 1 84 ? -4.842 -10.580 7.771 1.00 55.44 84 ASN A O 1
ATOM 664 N N . ASP A 1 85 ? -3.463 -11.515 9.306 1.00 50.75 85 ASP A N 1
ATOM 665 C CA . ASP A 1 85 ? -2.176 -11.122 8.706 1.00 50.75 85 ASP A CA 1
ATOM 666 C C . ASP A 1 85 ? -1.863 -12.043 7.514 1.00 50.75 85 ASP A C 1
ATOM 668 O O . ASP A 1 85 ? -2.086 -13.273 7.650 1.00 50.75 85 ASP A O 1
#

InterPro domains:
  IPR010760 DNA repair protein, Swi5 [PF07061] (11-84)
  IPR010760 DNA repair protein, Swi5 [PTHR28529] (10-85)

Radius of gyration: 28.54 Å; chains: 1; bounding box: 76×19×63 Å

Secondary structure (DSSP, 8-state):
-PPPPP--HHHHHHHHHHHHHHHHHHHHHHHHTT--HHHHHHHHHHHHHHHHHHHHHHHHHHHHHHHHTS-HHHHGGGGT-----

Organism: NCBI:txid886794